Protein AF-A0A3D5DBA4-F1 (afdb_monomer_lite)

pLDDT: mean 93.18, std 9.98, range [37.47, 98.81]

Sequence (165 aa):
GLPTDRDQQCTVDQYGNDILQLCQDDEIDAVLLFPNCPVCHQSVSLVARYLEANGFPTVISGCAKDIVEYCGVPRFVFNDFPLGNSAGKPFEPKSQMQVIELCLELLVSAQTGGTTLNNPERWAKSDDWKADFCSLKGLDSVECVRLKLEFELQQKLGYAKKGKD

Structure (mmCIF, N/CA/C/O backbone):
data_AF-A0A3D5DBA4-F1
#
_entry.id   AF-A0A3D5DBA4-F1
#
loop_
_atom_site.group_PDB
_atom_site.id
_atom_site.type_symbol
_atom_site.label_atom_id
_atom_site.label_alt_id
_atom_site.label_comp_id
_atom_site.label_asym_id
_atom_site.label_entity_id
_atom_site.label_seq_id
_atom_site.pdbx_PDB_ins_code
_atom_site.Cartn_x
_atom_site.Cartn_y
_atom_site.Cartn_z
_atom_site.occupancy
_atom_site.B_iso_or_equiv
_atom_site.auth_seq_id
_atom_site.auth_comp_id
_atom_site.auth_asym_id
_atom_site.auth_atom_id
_atom_site.pdbx_PDB_model_num
ATOM 1 N N . GLY A 1 1 ? 4.501 10.606 6.834 1.00 73.81 1 GLY A N 1
ATOM 2 C CA . GLY A 1 1 ? 4.514 9.307 6.130 1.00 73.81 1 GLY A CA 1
ATOM 3 C C . GLY A 1 1 ? 5.253 8.303 6.985 1.00 73.81 1 GLY A C 1
ATOM 4 O O . GLY A 1 1 ? 6.210 8.704 7.632 1.00 73.81 1 GLY A O 1
ATOM 5 N N . LEU A 1 2 ? 4.804 7.048 7.023 1.00 87.56 2 LEU A N 1
ATOM 6 C CA . LEU A 1 2 ? 5.397 6.002 7.862 1.00 87.56 2 LEU A CA 1
ATOM 7 C C . LEU A 1 2 ? 6.870 5.747 7.477 1.00 87.56 2 LEU A C 1
ATOM 9 O O . LEU A 1 2 ? 7.132 5.450 6.304 1.00 87.56 2 LEU A O 1
ATOM 13 N N . PRO A 1 3 ? 7.830 5.833 8.418 1.00 87.81 3 PRO A N 1
ATOM 14 C CA . PRO A 1 3 ? 9.202 5.427 8.152 1.00 87.81 3 PRO A CA 1
ATOM 15 C C . PRO A 1 3 ? 9.277 3.964 7.710 1.00 87.81 3 PRO A C 1
ATOM 17 O O . PRO A 1 3 ? 8.614 3.084 8.252 1.00 87.81 3 PRO A O 1
ATOM 20 N N . THR A 1 4 ? 10.096 3.693 6.694 1.00 82.94 4 THR A N 1
ATOM 21 C CA . THR A 1 4 ? 10.389 2.316 6.288 1.00 82.94 4 THR A CA 1
ATOM 22 C C . THR A 1 4 ? 11.467 1.759 7.205 1.00 82.94 4 THR A C 1
ATOM 24 O O . THR A 1 4 ? 12.653 2.010 6.982 1.00 82.94 4 THR A O 1
ATOM 27 N N . ASP A 1 5 ? 11.045 1.013 8.219 1.00 82.75 5 ASP A N 1
ATOM 28 C CA . ASP A 1 5 ? 11.921 0.423 9.228 1.00 82.75 5 ASP A CA 1
ATOM 29 C C . ASP A 1 5 ? 11.826 -1.111 9.216 1.00 82.75 5 ASP A C 1
ATOM 31 O O . ASP A 1 5 ? 10.784 -1.690 8.902 1.00 82.75 5 ASP A O 1
ATOM 35 N N . ARG A 1 6 ? 12.951 -1.770 9.504 1.00 89.81 6 ARG A N 1
ATOM 36 C CA . ARG A 1 6 ? 13.040 -3.226 9.677 1.00 89.81 6 ARG A CA 1
ATOM 37 C C . ARG A 1 6 ? 12.757 -3.644 11.118 1.00 89.81 6 ARG A C 1
ATOM 39 O O . ARG A 1 6 ? 12.511 -4.825 11.350 1.00 89.81 6 ARG A O 1
ATOM 46 N N . ASP A 1 7 ? 12.808 -2.710 12.062 1.00 94.94 7 ASP A N 1
ATOM 47 C CA . ASP A 1 7 ? 12.395 -2.947 13.435 1.00 94.94 7 ASP A CA 1
ATOM 48 C C . ASP A 1 7 ? 10.861 -2.948 13.522 1.00 94.94 7 ASP A C 1
ATOM 50 O O . ASP A 1 7 ? 10.192 -1.909 13.493 1.00 94.94 7 ASP A O 1
ATOM 54 N N . GLN A 1 8 ? 10.296 -4.154 13.590 1.00 95.50 8 GLN A N 1
ATOM 55 C CA . GLN A 1 8 ? 8.853 -4.360 13.690 1.00 95.50 8 GLN A CA 1
ATOM 56 C C . GLN A 1 8 ? 8.288 -3.815 15.002 1.00 95.50 8 GLN A C 1
ATOM 58 O O . GLN A 1 8 ? 7.160 -3.327 15.009 1.00 95.50 8 GLN A O 1
ATOM 63 N N . GLN A 1 9 ? 9.060 -3.887 16.091 1.00 96.31 9 GLN A N 1
ATOM 64 C CA . GLN A 1 9 ? 8.614 -3.403 17.388 1.00 96.31 9 GLN A CA 1
ATOM 65 C C . GLN A 1 9 ? 8.546 -1.878 17.376 1.00 96.31 9 GLN A C 1
ATOM 67 O O . GLN A 1 9 ? 7.493 -1.327 17.671 1.00 96.31 9 GLN A O 1
ATOM 72 N N . CYS A 1 10 ? 9.607 -1.203 16.925 1.00 96.44 10 CYS A N 1
ATOM 73 C CA . CYS A 1 10 ? 9.598 0.249 16.712 1.00 96.44 10 CYS A CA 1
ATOM 74 C C . CYS A 1 10 ? 8.438 0.681 15.796 1.00 96.44 10 CYS A C 1
ATOM 76 O O . CYS A 1 10 ? 7.715 1.634 16.088 1.00 96.44 10 CYS A O 1
ATOM 78 N N . THR A 1 11 ? 8.200 -0.073 14.715 1.00 96.62 11 THR A N 1
ATOM 79 C CA . THR A 1 11 ? 7.111 0.213 13.771 1.00 96.62 11 THR A CA 1
ATOM 80 C C . THR A 1 11 ? 5.737 0.236 14.439 1.00 96.62 11 THR A C 1
ATOM 82 O O . THR A 1 11 ? 4.919 1.092 14.110 1.00 96.62 11 THR A O 1
ATOM 85 N N . VAL A 1 12 ? 5.472 -0.688 15.361 1.00 95.94 12 VAL A N 1
ATOM 86 C CA . VAL A 1 12 ? 4.187 -0.765 16.067 1.00 95.94 12 VAL A CA 1
ATOM 87 C C . VAL A 1 12 ? 4.156 0.207 17.245 1.00 95.94 12 VAL A C 1
ATOM 89 O O . VAL A 1 12 ? 3.270 1.055 17.315 1.00 95.94 12 VAL A O 1
ATOM 92 N N . ASP A 1 13 ? 5.142 0.115 18.135 1.00 96.38 13 ASP A N 1
ATOM 93 C CA . ASP A 1 13 ? 5.144 0.786 19.4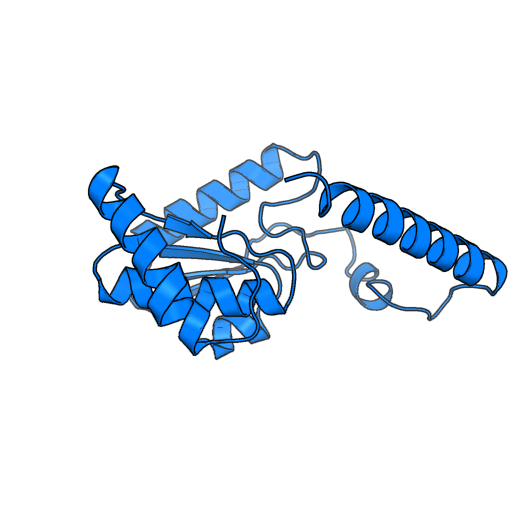36 1.00 96.38 13 ASP A CA 1
ATOM 94 C C . ASP A 1 13 ? 5.398 2.292 19.320 1.00 96.38 13 ASP A C 1
ATOM 96 O O . ASP A 1 13 ? 4.896 3.060 20.136 1.00 96.38 13 ASP A O 1
ATOM 100 N N . GLN A 1 14 ? 6.167 2.732 18.323 1.00 95.94 14 GLN A N 1
ATOM 101 C CA . GLN A 1 14 ? 6.434 4.150 18.101 1.00 95.94 14 GLN A CA 1
ATOM 102 C C . GLN A 1 14 ? 5.585 4.677 16.949 1.00 95.94 14 GLN A C 1
ATOM 104 O O . GLN A 1 14 ? 4.665 5.460 17.167 1.00 95.94 14 GLN A O 1
ATOM 109 N N . TYR A 1 15 ? 5.832 4.211 15.723 1.00 96.00 15 TYR A N 1
ATOM 110 C CA . TYR A 1 15 ? 5.184 4.815 14.554 1.00 96.00 15 TYR A CA 1
ATOM 111 C C . TYR A 1 15 ? 3.684 4.521 14.479 1.00 96.00 15 TYR A C 1
ATOM 113 O O . TYR A 1 15 ? 2.918 5.369 14.024 1.00 96.00 15 TYR A O 1
ATOM 121 N N . GLY A 1 16 ? 3.249 3.343 14.933 1.00 96.56 16 GLY A N 1
ATOM 122 C CA . GLY A 1 16 ? 1.831 3.018 15.060 1.00 96.56 16 GLY A CA 1
ATOM 123 C C . GLY A 1 16 ? 1.116 3.952 16.035 1.00 96.56 16 GLY A C 1
ATOM 124 O O . GLY A 1 16 ? 0.042 4.451 15.706 1.00 96.56 16 GLY A O 1
ATOM 125 N N . ASN A 1 17 ? 1.730 4.242 17.187 1.00 97.12 17 ASN A N 1
ATOM 126 C CA . ASN A 1 17 ? 1.210 5.195 18.172 1.00 97.12 17 ASN A CA 1
ATOM 127 C C . ASN A 1 17 ? 1.178 6.632 17.650 1.00 97.12 17 ASN A C 1
ATOM 129 O O . ASN A 1 17 ? 0.159 7.302 17.797 1.00 97.12 17 ASN A O 1
ATOM 133 N N . ASP A 1 18 ? 2.246 7.080 16.989 1.00 96.75 18 ASP A N 1
ATOM 134 C CA . ASP A 1 18 ? 2.302 8.421 16.402 1.00 96.75 18 ASP A CA 1
ATOM 135 C C . ASP A 1 18 ? 1.174 8.619 15.373 1.00 96.75 18 ASP A C 1
ATOM 137 O O . ASP A 1 18 ? 0.493 9.643 15.370 1.00 96.75 18 ASP A O 1
ATOM 141 N N . ILE A 1 19 ? 0.935 7.622 14.512 1.00 96.62 19 ILE A N 1
ATOM 142 C CA . ILE A 1 19 ? -0.137 7.679 13.507 1.00 96.62 19 ILE A CA 1
ATOM 143 C C . ILE A 1 19 ? -1.516 7.577 14.161 1.00 96.62 19 ILE A C 1
ATOM 145 O O . ILE A 1 19 ? -2.427 8.283 13.740 1.00 96.62 19 ILE A O 1
ATOM 149 N N . LEU A 1 20 ? -1.678 6.740 15.188 1.00 97.31 20 LEU A N 1
ATOM 150 C CA . LEU A 1 20 ? -2.933 6.638 15.931 1.00 97.31 20 LEU A CA 1
ATOM 151 C C . LEU A 1 20 ? -3.321 7.985 16.553 1.00 97.31 20 LEU A C 1
ATOM 153 O O . LEU A 1 20 ? -4.473 8.393 16.426 1.00 97.31 20 LEU A O 1
ATOM 157 N N . GLN A 1 21 ? -2.363 8.680 17.172 1.00 97.12 21 GLN A N 1
ATOM 158 C CA . GLN A 1 21 ? -2.596 10.000 17.754 1.00 97.12 21 GLN A CA 1
ATOM 159 C C . GLN A 1 21 ? -3.028 11.007 16.683 1.00 97.12 21 GLN A C 1
ATOM 161 O O . GLN A 1 21 ? -4.022 11.698 16.870 1.00 97.12 21 GLN A O 1
ATOM 166 N N . LEU A 1 22 ? -2.355 11.027 15.526 1.00 96.00 22 LEU A N 1
ATOM 167 C CA . LEU A 1 22 ? -2.757 11.878 14.398 1.00 96.00 22 LEU A CA 1
ATOM 168 C C . LEU A 1 22 ? -4.183 11.570 13.927 1.00 96.00 22 LEU A C 1
ATOM 170 O O . LEU A 1 22 ? -4.961 12.484 13.681 1.00 96.00 22 LEU A O 1
ATOM 174 N N . CYS A 1 23 ? -4.544 10.289 13.820 1.00 96.69 23 CYS A N 1
ATOM 175 C CA . CYS A 1 23 ? -5.893 9.898 13.423 1.00 96.69 23 CYS A CA 1
ATOM 176 C C . CYS A 1 23 ? -6.961 10.358 14.426 1.00 96.69 23 CYS A C 1
ATOM 178 O O . CYS A 1 23 ? -8.059 10.718 14.011 1.00 96.69 23 CYS A O 1
ATOM 180 N N . GLN A 1 24 ? -6.648 10.348 15.723 1.00 96.50 24 GLN A N 1
ATOM 181 C CA . GLN A 1 24 ? -7.548 10.822 16.775 1.00 96.50 24 GLN A CA 1
ATOM 182 C C . GLN A 1 24 ? -7.678 12.346 16.778 1.00 96.50 24 GLN A C 1
ATOM 184 O O . GLN A 1 24 ? -8.792 12.854 16.874 1.00 96.50 24 GLN A O 1
ATOM 189 N N . ASP A 1 25 ? -6.558 13.057 16.656 1.00 97.50 25 ASP A N 1
ATOM 190 C CA . ASP A 1 25 ? -6.515 14.520 16.705 1.00 97.50 25 ASP A CA 1
ATOM 191 C C . ASP A 1 25 ? -7.223 15.158 15.499 1.00 97.50 25 ASP A C 1
ATOM 193 O O . ASP A 1 25 ? -7.899 16.175 15.652 1.00 97.50 25 ASP A O 1
ATOM 197 N N . ASP A 1 26 ? -7.107 14.536 14.321 1.00 96.62 26 ASP A N 1
ATOM 198 C CA . ASP A 1 26 ? -7.688 15.026 13.065 1.00 96.62 26 ASP A CA 1
ATOM 199 C C . ASP A 1 26 ? -9.073 14.417 12.751 1.00 96.62 26 ASP A C 1
ATOM 201 O O . ASP A 1 26 ? -9.594 14.623 11.654 1.00 96.62 26 ASP A O 1
ATOM 205 N N . GLU A 1 27 ? -9.669 13.662 13.684 1.00 95.00 27 GLU A N 1
ATOM 206 C CA . GLU A 1 27 ? -10.980 13.004 13.526 1.00 95.00 27 GLU A CA 1
ATOM 207 C C . GLU A 1 27 ? -11.083 12.155 12.235 1.00 95.00 27 GLU A C 1
ATOM 209 O O . GLU A 1 27 ? -12.065 12.203 11.496 1.00 95.00 27 GLU A O 1
ATOM 214 N N . ILE A 1 28 ? -10.042 11.370 11.938 1.00 96.88 28 ILE A N 1
ATOM 215 C CA . ILE A 1 28 ? -9.951 10.573 10.706 1.00 96.88 28 ILE A CA 1
ATOM 216 C C . ILE A 1 28 ? -10.920 9.383 10.731 1.00 96.88 28 ILE A C 1
ATOM 218 O O . ILE A 1 28 ? -10.828 8.515 11.595 1.00 96.88 28 ILE A O 1
ATOM 222 N N . ASP A 1 29 ? -11.774 9.262 9.711 1.00 96.50 29 ASP A N 1
ATOM 223 C CA . ASP A 1 29 ? -12.728 8.147 9.599 1.00 96.50 29 ASP A CA 1
ATOM 224 C C . ASP A 1 29 ? -12.095 6.822 9.140 1.00 96.50 29 ASP A C 1
ATOM 226 O O . ASP A 1 29 ? -12.567 5.741 9.492 1.00 96.50 29 ASP A O 1
ATOM 230 N N . ALA A 1 30 ? -11.063 6.884 8.291 1.00 97.06 30 ALA A N 1
ATOM 231 C CA . ALA A 1 30 ? -10.413 5.714 7.699 1.00 97.06 30 ALA A CA 1
ATOM 232 C C . ALA A 1 30 ? -9.015 6.038 7.154 1.00 97.06 30 ALA A C 1
ATOM 234 O O . ALA A 1 30 ? -8.730 7.172 6.769 1.00 97.06 30 ALA A O 1
ATOM 235 N N . VAL A 1 31 ? -8.155 5.019 7.045 1.00 97.94 31 VAL A N 1
ATOM 236 C CA . VAL A 1 31 ? -6.770 5.176 6.568 1.00 97.94 31 VAL A CA 1
ATOM 237 C C . VAL A 1 31 ? -6.497 4.310 5.337 1.00 97.94 31 VAL A C 1
ATOM 239 O O . VAL A 1 31 ? -6.637 3.086 5.367 1.00 97.94 31 VAL A O 1
ATOM 242 N N . LEU A 1 32 ? -6.041 4.945 4.255 1.00 98.25 32 LEU A N 1
ATOM 243 C CA . LEU A 1 32 ? -5.554 4.271 3.049 1.00 98.25 32 LEU A CA 1
ATOM 244 C C . LEU A 1 32 ? -4.020 4.261 3.021 1.00 98.25 32 LEU A C 1
ATOM 246 O O . LEU A 1 32 ? -3.379 5.294 3.220 1.00 98.25 32 LEU A O 1
ATOM 250 N N . LEU A 1 33 ? -3.422 3.099 2.761 1.00 98.12 33 LEU A N 1
ATOM 251 C CA . LEU A 1 33 ? -1.976 2.876 2.854 1.00 98.12 33 LEU A CA 1
ATOM 252 C C . LEU A 1 33 ? -1.399 2.408 1.509 1.00 98.12 33 LEU A C 1
ATOM 254 O O . LEU A 1 33 ? -1.839 1.399 0.962 1.00 98.12 33 LEU A O 1
ATOM 258 N N . PHE A 1 34 ? -0.370 3.108 1.013 1.00 97.69 34 PHE A N 1
ATOM 259 C CA . PHE A 1 34 ? 0.227 2.902 -0.321 1.00 97.69 34 PHE A CA 1
ATOM 260 C C . PHE A 1 34 ? 1.740 2.591 -0.249 1.00 97.69 34 PHE A C 1
ATOM 262 O O . PHE A 1 34 ? 2.578 3.481 -0.434 1.00 97.69 34 PHE A O 1
ATOM 269 N N . PRO A 1 35 ? 2.137 1.350 0.087 1.00 96.75 35 PRO A N 1
ATOM 270 C CA . PRO A 1 35 ? 3.536 0.928 0.144 1.00 96.75 35 PRO A CA 1
ATOM 271 C C . PRO A 1 35 ? 4.170 0.709 -1.242 1.00 96.75 35 PRO A C 1
ATOM 273 O O . PRO A 1 35 ? 3.554 0.174 -2.153 1.00 96.75 35 PRO A O 1
ATOM 276 N N . ASN A 1 36 ? 5.460 1.028 -1.391 1.00 94.06 36 ASN A N 1
ATOM 277 C CA . ASN A 1 36 ? 6.188 0.969 -2.669 1.00 94.06 36 ASN A CA 1
ATOM 278 C C . ASN A 1 36 ? 7.405 0.025 -2.714 1.00 94.06 36 ASN A C 1
ATOM 280 O O . ASN A 1 36 ? 7.869 -0.308 -3.795 1.00 94.06 36 ASN A O 1
ATOM 284 N N . CYS A 1 37 ? 7.938 -0.429 -1.582 1.00 93.00 37 CYS A N 1
ATOM 285 C CA . CYS A 1 37 ? 9.071 -1.357 -1.490 1.00 93.00 37 CYS A CA 1
ATOM 286 C C . CYS A 1 37 ? 8.731 -2.546 -0.570 1.00 93.00 37 CYS A C 1
ATOM 288 O O . CYS A 1 37 ? 7.735 -2.480 0.155 1.00 93.00 37 CYS A O 1
ATOM 290 N N . PRO A 1 38 ? 9.529 -3.630 -0.543 1.00 93.88 38 PRO A N 1
ATOM 291 C CA . PRO A 1 38 ? 9.170 -4.823 0.228 1.00 93.88 38 PRO A CA 1
ATOM 292 C C . PRO A 1 38 ? 9.051 -4.542 1.732 1.00 93.88 38 PRO A C 1
ATOM 294 O O . PRO A 1 38 ? 8.098 -4.965 2.379 1.00 93.88 38 PRO A O 1
ATOM 297 N N . VAL A 1 39 ? 9.988 -3.762 2.283 1.00 95.19 39 VAL A N 1
ATOM 298 C CA . VAL A 1 39 ? 9.999 -3.435 3.716 1.00 95.19 39 VAL A CA 1
ATOM 299 C C . VAL A 1 39 ? 8.810 -2.555 4.077 1.00 95.19 39 VAL A C 1
ATOM 301 O O . VAL A 1 39 ? 8.147 -2.825 5.067 1.00 95.19 39 VAL A O 1
ATOM 304 N N . CYS A 1 40 ? 8.461 -1.558 3.262 1.00 94.75 40 CYS A N 1
ATOM 305 C CA . CYS A 1 40 ? 7.333 -0.707 3.620 1.00 94.75 40 CYS A CA 1
ATOM 306 C C . CYS A 1 40 ? 5.986 -1.428 3.474 1.00 94.75 40 CYS A C 1
ATOM 308 O O . CYS A 1 40 ? 5.076 -1.064 4.201 1.00 94.75 40 CYS A O 1
ATOM 310 N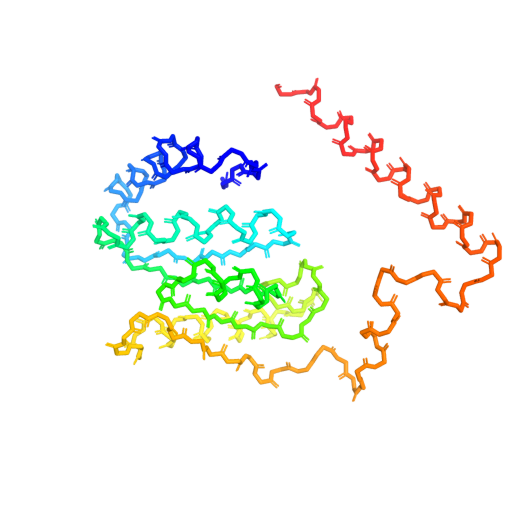 N . HIS A 1 41 ? 5.843 -2.450 2.610 1.00 97.56 41 HIS A N 1
ATOM 311 C CA . HIS A 1 41 ? 4.645 -3.309 2.608 1.00 97.56 41 HIS A CA 1
ATOM 312 C C . HIS A 1 41 ? 4.478 -3.996 3.965 1.00 97.56 41 HIS A C 1
ATOM 314 O O . HIS A 1 41 ? 3.376 -4.021 4.502 1.00 97.56 41 HIS A O 1
ATOM 320 N N . GLN A 1 42 ? 5.573 -4.477 4.558 1.00 97.25 42 GLN A N 1
ATOM 321 C CA . GLN A 1 42 ? 5.561 -5.017 5.916 1.00 97.25 42 GLN A CA 1
ATOM 322 C C . GLN A 1 42 ? 5.228 -3.931 6.945 1.00 97.25 42 GLN A C 1
ATOM 324 O O . GLN A 1 42 ? 4.298 -4.112 7.725 1.00 97.25 42 GLN A O 1
ATOM 329 N N . SER A 1 43 ? 5.931 -2.792 6.926 1.00 97.19 43 SER A N 1
ATOM 330 C CA . SER A 1 43 ? 5.734 -1.733 7.923 1.00 97.19 43 SER A CA 1
ATOM 331 C C . SER A 1 43 ? 4.293 -1.212 7.925 1.00 97.19 43 SER A C 1
ATOM 333 O O . SER A 1 43 ? 3.671 -1.143 8.983 1.00 97.19 43 SER A O 1
ATOM 335 N N . VAL A 1 44 ? 3.713 -0.916 6.751 1.00 97.00 44 VAL A N 1
ATOM 336 C CA . VAL A 1 44 ? 2.309 -0.472 6.680 1.00 97.00 44 VAL A CA 1
ATOM 337 C C . VAL A 1 44 ? 1.337 -1.578 7.072 1.00 97.00 44 VAL A C 1
ATOM 339 O O . VAL A 1 44 ? 0.297 -1.271 7.631 1.00 97.00 44 VAL A O 1
ATOM 342 N N . SER A 1 45 ? 1.661 -2.852 6.821 1.00 97.94 45 SER A N 1
ATOM 343 C CA . SER A 1 45 ? 0.812 -3.976 7.235 1.00 97.94 45 SER A CA 1
ATOM 344 C C . SER A 1 45 ? 0.749 -4.111 8.754 1.00 97.94 45 SER A C 1
ATOM 346 O O . SER A 1 45 ? -0.318 -4.367 9.311 1.00 97.94 45 SER A O 1
ATOM 348 N N . LEU A 1 46 ? 1.876 -3.899 9.437 1.00 97.94 46 LEU A N 1
ATOM 349 C CA . LEU A 1 46 ? 1.930 -3.873 10.899 1.00 97.94 46 LEU A CA 1
ATOM 350 C C . LEU A 1 46 ? 1.115 -2.702 11.460 1.00 97.94 46 LEU A C 1
ATOM 352 O O . LEU A 1 46 ? 0.289 -2.909 12.348 1.00 97.94 46 LEU A O 1
ATOM 356 N N . VAL A 1 47 ? 1.281 -1.504 10.892 1.00 98.00 47 VAL A N 1
ATOM 357 C CA . VAL A 1 47 ? 0.520 -0.313 11.299 1.00 98.00 47 VAL A CA 1
ATOM 358 C C . VAL A 1 47 ? -0.972 -0.459 11.000 1.00 98.00 47 VAL A C 1
ATOM 360 O O . VAL A 1 47 ? -1.784 -0.128 11.852 1.00 98.00 47 VAL A O 1
ATOM 363 N N . ALA A 1 48 ? -1.362 -1.014 9.851 1.00 98.12 48 ALA A N 1
ATOM 364 C CA . ALA A 1 48 ? -2.766 -1.250 9.503 1.00 98.12 48 ALA A CA 1
ATOM 365 C C . ALA A 1 48 ? -3.476 -2.111 10.554 1.00 98.12 48 ALA A C 1
ATOM 367 O O . ALA A 1 48 ? -4.568 -1.786 11.012 1.00 98.12 48 ALA A O 1
ATOM 368 N N . ARG A 1 49 ? -2.819 -3.195 10.984 1.00 98.19 49 ARG A N 1
ATOM 369 C CA . ARG A 1 49 ? -3.331 -4.069 12.047 1.00 98.19 49 ARG A CA 1
ATOM 370 C C . ARG A 1 49 ? -3.401 -3.355 13.390 1.00 98.19 49 ARG A C 1
ATOM 372 O O . ARG A 1 49 ? -4.362 -3.556 14.125 1.00 98.19 49 ARG A O 1
ATOM 379 N N . TYR A 1 50 ? -2.391 -2.546 13.701 1.00 98.19 50 TYR A N 1
ATOM 380 C CA . TYR A 1 50 ? -2.364 -1.754 14.924 1.00 98.19 50 TYR A CA 1
ATOM 381 C C . TYR A 1 50 ? -3.525 -0.752 14.978 1.00 98.19 50 TYR A C 1
ATOM 383 O O . TYR A 1 50 ? -4.246 -0.703 15.970 1.00 98.19 50 TYR A O 1
ATOM 391 N N . LEU A 1 51 ? -3.750 -0.003 13.899 1.00 98.19 51 LEU A N 1
ATOM 392 C CA . LEU A 1 51 ? -4.831 0.977 13.795 1.00 98.19 51 LEU A CA 1
ATOM 393 C C . LEU A 1 51 ? -6.214 0.322 13.889 1.00 98.19 51 LEU A C 1
ATOM 395 O O . LEU A 1 51 ? -7.065 0.799 14.634 1.00 98.19 51 LEU A O 1
ATOM 399 N N . GLU A 1 52 ? -6.415 -0.817 13.227 1.00 97.81 52 GLU A N 1
ATOM 400 C CA . GLU A 1 52 ? -7.684 -1.558 13.289 1.00 97.81 52 GLU A CA 1
ATOM 401 C C . GLU A 1 52 ? -7.981 -2.122 14.673 1.00 97.81 52 GLU A C 1
ATOM 403 O O . GLU A 1 52 ? -9.116 -2.047 15.140 1.00 97.81 52 GLU A O 1
ATOM 408 N N . ALA A 1 53 ? -6.960 -2.614 15.379 1.00 97.62 53 ALA A N 1
ATOM 409 C CA . ALA A 1 53 ? -7.111 -3.020 16.774 1.00 97.62 53 ALA A CA 1
ATOM 410 C C . ALA A 1 53 ? -7.506 -1.847 17.695 1.00 97.62 53 ALA A C 1
ATOM 412 O O . ALA A 1 53 ? -8.066 -2.081 18.764 1.00 97.62 53 ALA A O 1
ATOM 413 N N . ASN A 1 54 ? -7.249 -0.605 17.271 1.00 97.75 54 ASN A N 1
ATOM 414 C CA . ASN A 1 54 ? -7.601 0.630 17.971 1.00 97.75 54 ASN A CA 1
ATOM 415 C C . ASN A 1 54 ? -8.821 1.356 17.364 1.00 97.75 54 ASN A C 1
ATOM 417 O O . ASN A 1 54 ? -9.092 2.499 17.723 1.00 97.75 54 ASN A O 1
ATOM 421 N N . GLY A 1 55 ? -9.578 0.701 16.477 1.00 96.12 55 GLY A N 1
ATOM 422 C CA . GLY A 1 55 ? -10.859 1.209 15.975 1.00 96.12 55 GLY A CA 1
ATOM 423 C C . GLY A 1 55 ? -10.794 2.097 14.731 1.00 96.12 55 GLY A C 1
ATOM 424 O O . GLY A 1 55 ? -11.829 2.628 14.338 1.00 96.12 55 GLY A O 1
ATOM 425 N N . PHE A 1 56 ? -9.632 2.231 14.083 1.00 97.69 56 PHE A N 1
ATOM 426 C CA . PHE A 1 56 ? -9.499 2.965 12.821 1.00 97.69 56 PHE A CA 1
ATOM 427 C C . PHE A 1 56 ? -9.479 1.994 11.640 1.00 97.69 56 PHE A C 1
ATOM 429 O O . PHE A 1 56 ? -8.523 1.225 11.511 1.00 97.69 56 PHE A O 1
ATOM 436 N N . PRO A 1 57 ? -10.494 2.002 10.760 1.00 97.81 57 PRO A N 1
ATOM 437 C CA . PRO A 1 57 ? -10.557 1.063 9.657 1.00 97.81 57 PRO A CA 1
ATOM 438 C C . PRO A 1 57 ? -9.495 1.398 8.605 1.00 97.81 57 PRO A C 1
ATOM 440 O O . PRO A 1 57 ? -9.281 2.560 8.245 1.00 97.81 57 PRO A O 1
ATOM 443 N N . THR A 1 58 ? -8.820 0.369 8.096 1.00 98.62 58 THR A N 1
ATOM 444 C CA . THR A 1 58 ? -7.708 0.542 7.156 1.00 98.62 58 THR A CA 1
ATOM 445 C C . THR A 1 58 ? -7.882 -0.282 5.889 1.00 98.62 58 THR A C 1
ATOM 447 O O . THR A 1 58 ? -8.502 -1.348 5.897 1.00 98.62 58 THR A O 1
ATOM 450 N N . VAL A 1 59 ? -7.307 0.212 4.789 1.00 98.81 59 VAL A N 1
ATOM 451 C CA . VAL A 1 59 ? -7.119 -0.537 3.541 1.00 98.81 59 VAL A CA 1
ATOM 452 C C . VAL A 1 59 ? -5.711 -0.301 3.025 1.00 98.81 59 VAL A C 1
ATOM 454 O O . VAL A 1 59 ? -5.252 0.837 2.916 1.00 98.81 59 VAL A O 1
ATOM 457 N N . ILE A 1 60 ? -5.029 -1.380 2.660 1.00 98.69 60 ILE A N 1
ATOM 458 C CA . ILE A 1 60 ? -3.748 -1.301 1.958 1.00 98.69 60 ILE A CA 1
ATOM 459 C C . ILE A 1 60 ? -4.008 -1.476 0.467 1.00 98.69 60 ILE A C 1
ATOM 461 O O . ILE A 1 60 ? -4.726 -2.389 0.078 1.00 98.69 60 ILE A O 1
ATOM 465 N N . SER A 1 61 ? -3.392 -0.650 -0.369 1.00 98.69 61 SER A N 1
ATOM 466 C CA . SER A 1 61 ? -3.261 -0.900 -1.805 1.00 98.69 61 SER A CA 1
ATOM 467 C C . SER A 1 61 ? -1.801 -1.183 -2.107 1.00 98.69 61 SER A C 1
ATOM 469 O O . SER A 1 61 ? -0.959 -0.365 -1.767 1.00 98.69 61 SER A O 1
ATOM 471 N N . GLY A 1 62 ? -1.454 -2.321 -2.703 1.00 98.25 62 GLY A N 1
ATOM 472 C CA . GLY A 1 62 ? -0.046 -2.722 -2.815 1.00 98.25 62 GLY A CA 1
ATOM 473 C C . GLY A 1 62 ? 0.228 -3.769 -3.885 1.00 98.25 62 GLY A C 1
ATOM 474 O O . GLY A 1 62 ? -0.695 -4.319 -4.479 1.00 98.25 62 GLY A O 1
ATOM 475 N N . CYS A 1 63 ? 1.511 -4.032 -4.133 1.00 98.12 63 CYS A N 1
ATOM 476 C CA . CYS A 1 63 ? 1.976 -4.934 -5.195 1.00 98.12 63 CYS A CA 1
ATOM 477 C C . CYS A 1 63 ? 2.683 -6.191 -4.651 1.00 98.12 63 CYS A C 1
ATOM 479 O O . CYS A 1 63 ? 2.818 -7.175 -5.368 1.00 98.12 63 CYS A O 1
ATOM 481 N N . ALA A 1 64 ? 3.141 -6.196 -3.393 1.00 97.38 64 ALA A N 1
ATOM 482 C CA . ALA A 1 64 ? 3.763 -7.374 -2.774 1.00 97.38 64 ALA A CA 1
ATOM 483 C C . ALA A 1 64 ? 2.712 -8.230 -2.047 1.00 97.38 64 ALA A C 1
ATOM 485 O O . ALA A 1 64 ? 2.565 -8.148 -0.825 1.00 97.38 64 ALA A O 1
ATOM 486 N N . LYS A 1 65 ? 1.934 -9.001 -2.821 1.00 97.62 65 LYS A N 1
ATOM 487 C CA . LYS A 1 65 ? 0.801 -9.796 -2.314 1.00 97.62 65 LYS A CA 1
ATOM 488 C C . LYS A 1 65 ? 1.204 -10.763 -1.209 1.00 97.62 65 LYS A C 1
ATOM 490 O O . LYS A 1 65 ? 0.551 -10.816 -0.176 1.00 97.62 65 LYS A O 1
ATOM 495 N N . ASP A 1 66 ? 2.296 -11.478 -1.426 1.00 97.75 66 ASP A N 1
ATOM 496 C CA . ASP A 1 66 ? 2.863 -12.441 -0.488 1.00 97.75 66 ASP A CA 1
ATOM 497 C C . ASP A 1 66 ? 3.189 -11.812 0.872 1.00 97.75 66 ASP A C 1
ATOM 499 O O . ASP A 1 66 ? 2.806 -12.359 1.902 1.00 97.75 66 ASP A O 1
ATOM 503 N N . ILE A 1 67 ? 3.829 -10.639 0.889 1.00 97.88 67 ILE A N 1
ATOM 504 C CA . ILE A 1 67 ? 4.172 -9.923 2.125 1.00 97.88 67 ILE A CA 1
ATOM 505 C C . ILE A 1 67 ? 2.906 -9.493 2.869 1.00 97.88 67 ILE A C 1
ATOM 507 O O . ILE A 1 67 ? 2.794 -9.707 4.075 1.00 97.88 67 ILE A O 1
ATOM 511 N N . VAL A 1 68 ? 1.958 -8.879 2.160 1.00 98.31 68 VAL A N 1
ATOM 512 C CA . VAL A 1 68 ? 0.759 -8.295 2.775 1.00 98.31 68 VAL A CA 1
ATOM 513 C C . VAL A 1 68 ? -0.182 -9.380 3.302 1.00 98.31 68 VAL A C 1
ATOM 515 O O . VAL A 1 68 ? -0.666 -9.278 4.431 1.00 98.31 68 VAL A O 1
ATOM 518 N N . GLU A 1 69 ? -0.396 -10.448 2.532 1.00 98.00 69 GLU A N 1
ATOM 519 C CA . GLU A 1 69 ? -1.207 -11.590 2.966 1.00 98.00 69 GLU A CA 1
ATOM 520 C C . GLU A 1 69 ? -0.541 -12.339 4.124 1.00 98.00 69 GLU A C 1
ATOM 522 O O . GLU A 1 69 ? -1.221 -12.689 5.089 1.00 98.00 69 GLU A O 1
ATOM 527 N N . TYR A 1 70 ? 0.787 -12.507 4.099 1.00 98.00 70 TYR A N 1
ATOM 528 C CA . TYR A 1 70 ? 1.527 -13.102 5.216 1.00 98.00 70 TYR A CA 1
ATOM 529 C C . TYR A 1 70 ? 1.390 -12.290 6.509 1.00 98.00 70 TYR A C 1
ATOM 531 O O . TYR A 1 70 ? 1.237 -12.860 7.589 1.00 98.00 70 TYR A O 1
ATOM 539 N N . CYS A 1 71 ? 1.410 -10.957 6.419 1.00 97.19 71 CYS A N 1
ATOM 540 C CA . CYS A 1 71 ? 1.199 -10.093 7.576 1.00 97.19 71 CYS A CA 1
ATOM 541 C C . CYS A 1 71 ? -0.235 -10.151 8.135 1.00 97.19 71 CYS A C 1
ATOM 543 O O . CYS A 1 71 ? -0.437 -9.707 9.265 1.00 97.19 71 CYS A O 1
ATOM 545 N N . GLY A 1 72 ? -1.214 -10.689 7.395 1.00 96.75 72 GLY A N 1
ATOM 546 C CA . GLY A 1 72 ? -2.585 -10.888 7.877 1.00 96.75 72 GLY A CA 1
ATOM 547 C C . GLY A 1 72 ? -3.358 -9.583 8.075 1.00 96.75 72 GLY A C 1
ATOM 548 O O . GLY A 1 72 ? -3.911 -9.338 9.149 1.00 96.75 72 GLY A O 1
ATOM 549 N N . VAL A 1 73 ? -3.343 -8.712 7.066 1.00 98.31 73 VAL A N 1
ATOM 550 C CA . VAL A 1 73 ? -3.982 -7.387 7.125 1.00 98.31 73 VAL A CA 1
ATOM 551 C C . VAL A 1 73 ? -5.513 -7.469 7.020 1.00 98.31 73 VAL A C 1
ATOM 553 O O . VAL A 1 73 ? -6.036 -8.418 6.435 1.00 98.31 73 VAL A O 1
ATOM 556 N N . PRO A 1 74 ? -6.264 -6.486 7.549 1.00 98.06 74 PRO A N 1
ATOM 557 C CA . PRO A 1 74 ? -7.727 -6.534 7.514 1.00 98.06 74 PRO A CA 1
ATOM 558 C C . PRO A 1 74 ? -8.308 -6.439 6.098 1.00 98.06 74 PRO A C 1
ATOM 560 O O . PRO A 1 74 ? -9.181 -7.235 5.750 1.00 98.06 74 PRO A O 1
ATOM 563 N N . ARG A 1 75 ? -7.819 -5.505 5.273 1.00 98.69 75 ARG A N 1
ATOM 564 C CA . ARG A 1 75 ? -8.299 -5.267 3.903 1.00 98.69 75 ARG A CA 1
ATOM 565 C C . ARG A 1 75 ? -7.137 -4.939 2.969 1.00 98.69 75 ARG A C 1
ATOM 567 O O . ARG A 1 75 ? -6.296 -4.097 3.294 1.00 98.69 75 ARG A O 1
ATOM 574 N N . PHE A 1 76 ? -7.110 -5.574 1.800 1.00 98.81 76 PHE A N 1
ATOM 575 C CA . PHE A 1 76 ? -6.040 -5.414 0.821 1.00 98.81 76 PHE A CA 1
ATOM 576 C C . PHE A 1 76 ? -6.565 -5.317 -0.616 1.00 98.81 76 PHE A C 1
ATOM 578 O O . PHE A 1 76 ? -7.253 -6.212 -1.091 1.00 98.81 76 PHE A O 1
ATOM 585 N N . VAL A 1 77 ? -6.194 -4.256 -1.331 1.00 98.81 77 VAL A N 1
ATOM 586 C CA . VAL A 1 77 ? -6.300 -4.151 -2.789 1.00 98.81 77 VAL A CA 1
ATOM 587 C C . VAL A 1 77 ? -4.954 -4.536 -3.399 1.00 98.81 77 VAL A C 1
ATOM 589 O O . VAL A 1 77 ? -3.957 -3.822 -3.270 1.00 98.81 77 VAL A O 1
ATOM 592 N N . PHE A 1 78 ? -4.917 -5.680 -4.072 1.00 98.75 78 PHE A N 1
ATOM 593 C CA . PHE A 1 78 ? -3.738 -6.149 -4.784 1.00 98.75 78 PHE A CA 1
ATOM 594 C C . PHE A 1 78 ? -3.683 -5.571 -6.201 1.00 98.75 78 PHE A C 1
ATOM 596 O O . PHE A 1 78 ? -4.601 -5.772 -6.996 1.00 98.75 78 PHE A O 1
ATOM 603 N N . ASN A 1 79 ? -2.567 -4.923 -6.531 1.00 98.25 79 ASN A N 1
ATOM 604 C CA . ASN A 1 79 ? -2.236 -4.460 -7.873 1.00 98.25 79 ASN A CA 1
ATOM 605 C C . ASN A 1 79 ? -1.128 -5.342 -8.454 1.00 98.25 79 ASN A C 1
ATOM 607 O O . ASN A 1 79 ? 0.012 -5.278 -7.987 1.00 98.25 79 ASN A O 1
ATOM 611 N N . ASP A 1 80 ? -1.440 -6.124 -9.492 1.00 97.25 80 ASP A N 1
ATOM 612 C CA . ASP A 1 80 ? -0.464 -6.944 -10.231 1.00 97.25 80 ASP A CA 1
ATOM 613 C C . ASP A 1 80 ? 0.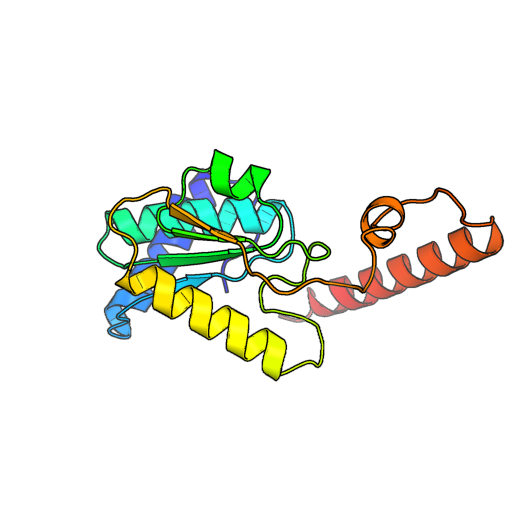374 -6.076 -11.187 1.00 97.25 80 ASP A C 1
ATOM 615 O O . ASP A 1 80 ? 0.345 -6.221 -12.412 1.00 97.25 80 ASP A O 1
ATOM 619 N N . PHE A 1 81 ? 1.064 -5.102 -10.597 1.00 97.25 81 PHE A N 1
ATOM 620 C CA . PHE A 1 81 ? 1.920 -4.109 -11.236 1.00 97.25 81 PHE A CA 1
ATOM 621 C C . PHE A 1 81 ? 3.361 -4.261 -10.726 1.00 97.25 81 PHE A C 1
ATOM 623 O O . PHE A 1 81 ? 3.581 -4.841 -9.657 1.00 97.25 81 PHE A O 1
ATOM 630 N N . PRO A 1 82 ? 4.364 -3.712 -11.437 1.00 95.94 82 PRO A N 1
ATOM 631 C CA . PRO A 1 82 ? 5.723 -3.630 -10.928 1.00 95.94 82 PRO A CA 1
ATOM 632 C C . PRO A 1 82 ? 5.760 -2.957 -9.559 1.00 95.94 82 PRO A C 1
ATOM 634 O O . PRO A 1 82 ? 5.081 -1.948 -9.329 1.00 95.94 82 PRO A O 1
ATOM 637 N N . LEU A 1 83 ? 6.585 -3.497 -8.664 1.00 95.12 83 LEU A N 1
ATOM 638 C CA . LEU A 1 83 ? 6.726 -2.984 -7.308 1.00 95.12 83 LEU A CA 1
ATOM 639 C C . LEU A 1 83 ? 7.056 -1.482 -7.334 1.00 95.12 83 LEU A C 1
ATOM 641 O O . LEU A 1 83 ? 7.951 -1.050 -8.058 1.00 95.12 83 LEU A O 1
ATOM 645 N N . GLY A 1 84 ? 6.312 -0.698 -6.550 1.00 93.69 84 GLY A N 1
ATOM 646 C CA . GLY A 1 84 ? 6.406 0.766 -6.528 1.00 93.69 84 GLY A CA 1
ATOM 647 C C . GLY A 1 84 ? 5.212 1.497 -7.142 1.00 93.69 84 GLY A C 1
ATOM 648 O O . GLY A 1 84 ? 5.150 2.717 -7.046 1.00 93.69 84 GLY A O 1
ATOM 649 N N . ASN A 1 85 ? 4.254 0.770 -7.726 1.00 96.69 85 ASN A N 1
ATOM 650 C CA . ASN A 1 85 ? 3.062 1.334 -8.371 1.00 96.69 85 ASN A CA 1
ATOM 651 C C . ASN A 1 85 ? 1.778 0.975 -7.604 1.00 96.69 85 ASN A C 1
ATOM 653 O O . ASN A 1 85 ? 0.792 0.514 -8.175 1.00 96.69 85 ASN A O 1
ATOM 657 N N . SER A 1 86 ? 1.796 1.153 -6.282 1.00 97.19 86 SER A N 1
ATOM 658 C CA . SER A 1 86 ? 0.681 0.786 -5.395 1.00 97.19 86 SER A CA 1
ATOM 659 C C . SER A 1 86 ? -0.554 1.676 -5.526 1.00 97.19 86 SER A C 1
ATOM 661 O O . SER A 1 86 ? -1.654 1.260 -5.177 1.00 97.19 86 SER A O 1
ATOM 663 N N . ALA A 1 87 ? -0.383 2.896 -6.030 1.00 97.31 87 ALA A N 1
ATOM 664 C CA . ALA A 1 87 ? -1.448 3.880 -6.196 1.00 97.31 87 ALA A CA 1
ATOM 665 C C . ALA A 1 87 ? -2.009 3.928 -7.630 1.00 97.31 87 ALA A C 1
ATOM 667 O O . ALA A 1 87 ? -2.662 4.900 -7.985 1.00 97.31 87 ALA A O 1
ATOM 668 N N . GLY A 1 88 ? -1.728 2.924 -8.467 1.00 97.56 88 GLY A N 1
ATOM 669 C CA . GLY A 1 88 ? -2.084 2.916 -9.889 1.00 97.56 88 GLY A CA 1
ATOM 670 C C . GLY A 1 88 ? -0.885 3.165 -10.806 1.00 97.56 88 GLY A C 1
ATOM 671 O O . GLY A 1 88 ? 0.254 3.315 -10.357 1.00 97.56 88 GLY A O 1
ATOM 672 N N . LYS A 1 89 ? -1.135 3.203 -12.116 1.00 97.31 89 LYS A N 1
ATOM 673 C CA . LYS A 1 89 ? -0.104 3.440 -13.132 1.00 97.31 89 LYS A CA 1
ATOM 674 C C . LYS A 1 89 ? 0.460 4.866 -13.063 1.00 97.31 89 LYS A C 1
ATOM 676 O O . LYS A 1 89 ? -0.274 5.831 -12.805 1.00 97.31 89 LYS A O 1
ATOM 681 N N . PRO A 1 90 ? 1.766 5.036 -13.327 1.00 95.62 90 PRO A N 1
ATOM 682 C CA . PRO A 1 90 ? 2.397 6.347 -13.315 1.00 95.62 90 PRO A CA 1
ATOM 683 C C . PRO A 1 90 ? 1.834 7.221 -14.440 1.00 95.62 90 PRO A C 1
ATOM 685 O O . PRO A 1 90 ? 1.672 6.769 -15.568 1.00 95.62 90 PRO A O 1
ATOM 688 N N . PHE A 1 91 ? 1.560 8.490 -14.126 1.00 96.19 91 PHE A N 1
ATOM 689 C CA . PHE A 1 91 ? 1.024 9.487 -15.067 1.00 96.19 91 PHE A CA 1
ATOM 690 C C . PHE A 1 91 ? -0.336 9.140 -15.697 1.00 96.19 91 PHE A C 1
ATOM 692 O O . PHE A 1 91 ? -0.739 9.772 -16.673 1.00 96.19 91 PHE A O 1
ATOM 699 N N . GLU A 1 92 ? -1.079 8.198 -15.111 1.00 97.75 92 GLU A N 1
ATOM 700 C CA . GLU A 1 92 ? -2.419 7.820 -15.557 1.00 97.75 92 GLU A CA 1
ATOM 701 C C . GLU A 1 92 ? -3.464 8.082 -14.456 1.00 97.75 92 GLU A C 1
ATOM 703 O O . GLU A 1 92 ? -3.787 7.188 -13.672 1.00 97.75 92 GLU A O 1
ATOM 708 N N . PRO A 1 93 ? -4.060 9.291 -14.402 1.00 98.06 93 PRO A N 1
ATOM 709 C CA . PRO A 1 93 ? -5.022 9.652 -13.356 1.00 98.06 93 PRO A CA 1
ATOM 710 C C . PRO A 1 93 ? -6.250 8.739 -13.277 1.00 98.06 93 PRO A C 1
ATOM 712 O O . PRO A 1 93 ? -6.815 8.565 -12.205 1.00 98.06 93 PRO A O 1
ATOM 715 N N . LYS A 1 94 ? -6.669 8.136 -14.399 1.00 98.25 94 LYS A N 1
ATOM 716 C CA . LYS A 1 94 ? -7.800 7.194 -14.421 1.00 98.25 94 LYS A CA 1
ATOM 717 C C . LYS A 1 94 ? -7.484 5.899 -13.673 1.00 98.25 94 LYS A C 1
ATOM 719 O O . LYS A 1 94 ? -8.311 5.450 -12.892 1.00 98.25 94 LYS A O 1
ATOM 724 N N . SER A 1 95 ? -6.288 5.348 -13.883 1.00 98.19 95 SER A N 1
ATOM 725 C CA . SER A 1 95 ? -5.798 4.177 -13.147 1.00 98.19 95 SER A CA 1
ATOM 726 C C . SER A 1 95 ? -5.697 4.486 -11.651 1.00 98.19 95 SER A C 1
ATOM 728 O O . SER A 1 95 ? -6.171 3.723 -10.814 1.00 98.19 95 SER A O 1
ATOM 730 N N . GLN A 1 96 ? -5.159 5.659 -11.310 1.00 98.25 96 GLN A N 1
ATOM 731 C CA . GLN A 1 96 ? -5.018 6.094 -9.919 1.00 98.25 96 GLN A CA 1
ATOM 732 C C . GLN A 1 96 ? -6.376 6.262 -9.230 1.00 98.25 96 GLN A C 1
ATOM 734 O O . GLN A 1 96 ? -6.564 5.779 -8.118 1.00 98.25 96 GLN A O 1
ATOM 739 N N . MET A 1 97 ? -7.347 6.880 -9.911 1.00 98.44 97 MET A N 1
ATOM 740 C CA . MET A 1 97 ? -8.714 7.010 -9.402 1.00 98.44 97 MET A CA 1
ATOM 741 C C . MET A 1 97 ? -9.369 5.644 -9.185 1.00 98.44 97 MET A C 1
ATOM 743 O O . MET A 1 97 ? -9.933 5.408 -8.123 1.00 98.44 97 MET A O 1
ATOM 747 N N . GLN A 1 98 ? -9.227 4.725 -10.144 1.00 98.38 98 GLN A N 1
ATOM 748 C CA . GLN A 1 98 ? -9.768 3.372 -10.032 1.00 98.38 98 GLN A CA 1
ATOM 749 C C . GLN A 1 98 ? -9.218 2.636 -8.800 1.00 98.38 98 GLN A C 1
ATOM 751 O O . GLN A 1 98 ? -9.965 1.943 -8.115 1.00 98.38 98 GLN A O 1
ATOM 756 N N . VAL A 1 99 ? -7.930 2.795 -8.476 1.00 98.56 99 VAL A N 1
ATOM 757 C CA . VAL A 1 99 ? -7.351 2.208 -7.256 1.00 98.56 99 VAL A CA 1
ATOM 758 C C . VAL A 1 99 ? -8.001 2.782 -5.995 1.00 98.56 99 VAL A C 1
ATOM 760 O O . VAL A 1 99 ? -8.342 2.021 -5.091 1.00 98.56 99 VAL A O 1
ATOM 763 N N . ILE A 1 100 ? -8.219 4.099 -5.935 1.00 98.44 100 ILE A N 1
ATOM 764 C CA . ILE A 1 100 ? -8.908 4.731 -4.800 1.00 98.44 100 ILE A CA 1
ATOM 765 C C . ILE A 1 100 ? -10.352 4.234 -4.682 1.00 98.44 100 ILE A C 1
ATOM 767 O O . ILE A 1 100 ? -10.784 3.895 -3.581 1.00 98.44 100 ILE A O 1
ATOM 771 N N . GLU A 1 101 ? -11.081 4.136 -5.795 1.00 98.56 101 GLU A N 1
ATOM 772 C CA . GLU A 1 101 ? -12.447 3.602 -5.829 1.00 98.56 101 GLU A CA 1
ATOM 773 C C . GLU A 1 101 ? -12.502 2.171 -5.279 1.00 98.56 101 GLU A C 1
ATOM 775 O O . GLU A 1 101 ? -13.306 1.895 -4.392 1.00 98.56 101 GLU A O 1
ATOM 780 N N . LEU A 1 102 ? -11.589 1.293 -5.711 1.00 98.75 102 LEU A N 1
ATOM 781 C CA . LEU A 1 102 ? -11.487 -0.080 -5.203 1.00 98.75 102 LEU A CA 1
ATOM 782 C C . LEU A 1 102 ? -11.177 -0.123 -3.703 1.00 98.75 102 LEU A C 1
ATOM 784 O O . LEU A 1 102 ? -11.723 -0.958 -2.983 1.00 98.75 102 LEU A O 1
ATOM 788 N N . CYS A 1 103 ? -10.307 0.764 -3.211 1.00 98.81 103 CYS A N 1
ATOM 789 C CA . CYS A 1 103 ? -10.013 0.852 -1.784 1.00 98.81 103 CYS A CA 1
ATOM 790 C C . CYS A 1 103 ? -11.246 1.252 -0.970 1.00 98.81 103 CYS A C 1
ATOM 792 O O . CYS A 1 103 ? -11.526 0.629 0.052 1.00 98.81 103 CYS A O 1
ATOM 794 N N . LEU A 1 104 ? -11.984 2.270 -1.417 1.00 98.56 104 LEU A N 1
ATOM 795 C CA . LEU A 1 104 ? -13.189 2.747 -0.738 1.00 98.56 104 LEU A CA 1
ATOM 796 C C . LEU A 1 104 ? -14.331 1.726 -0.820 1.00 98.56 104 LEU A C 1
ATOM 798 O O . LEU A 1 104 ? -15.031 1.503 0.166 1.00 98.56 104 LEU A O 1
ATOM 802 N N . GLU A 1 105 ? -14.491 1.052 -1.958 1.00 98.44 105 GLU A N 1
ATOM 803 C CA . GLU A 1 105 ? -15.453 -0.038 -2.106 1.00 98.44 105 GLU A CA 1
ATOM 804 C C . GLU A 1 105 ? -15.123 -1.191 -1.151 1.00 98.44 105 GLU A C 1
ATOM 806 O O . GLU A 1 105 ? -16.003 -1.675 -0.435 1.00 98.44 105 GLU A O 1
ATOM 811 N N . LEU A 1 106 ? -13.854 -1.606 -1.080 1.00 98.62 106 LEU A N 1
ATOM 812 C CA . LEU A 1 106 ? -13.415 -2.668 -0.174 1.00 98.62 106 LEU A CA 1
ATOM 813 C C . LEU A 1 106 ? -13.577 -2.278 1.301 1.00 98.62 106 LEU A C 1
ATOM 815 O O . LEU A 1 106 ? -13.960 -3.117 2.117 1.00 98.62 106 LEU A O 1
ATOM 819 N N . LEU A 1 107 ? -13.309 -1.015 1.645 1.00 98.31 107 LEU A N 1
ATOM 820 C CA . LEU A 1 107 ? -13.491 -0.482 2.996 1.00 98.31 107 LEU A CA 1
ATOM 821 C C . LEU A 1 107 ? -14.917 -0.737 3.504 1.00 98.31 107 LEU A C 1
ATOM 823 O O . LEU A 1 107 ? -15.081 -1.211 4.629 1.00 98.31 107 LEU A O 1
ATOM 827 N N . VAL A 1 108 ? -15.918 -0.470 2.658 1.00 97.69 108 VAL A N 1
ATOM 828 C CA . VAL 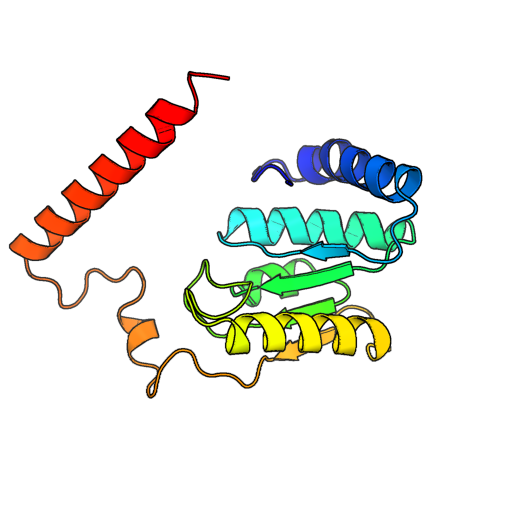A 1 108 ? -17.347 -0.573 2.994 1.00 97.69 108 VAL A CA 1
ATOM 829 C C . VAL A 1 108 ? -17.894 -1.995 2.833 1.00 97.69 108 VAL A C 1
ATOM 831 O O . VAL A 1 108 ? -18.762 -2.409 3.598 1.00 97.69 108 VAL A O 1
ATOM 834 N N . SER A 1 109 ? -17.421 -2.750 1.838 1.00 97.69 109 SER A N 1
ATOM 835 C CA . SER A 1 109 ? -18.000 -4.052 1.473 1.00 97.69 109 SER A CA 1
ATOM 836 C C . SER A 1 109 ? -17.401 -5.255 2.208 1.00 97.69 109 SER A C 1
ATOM 838 O O . SER A 1 109 ? -18.057 -6.298 2.289 1.00 97.69 109 SER A O 1
ATOM 840 N N . ALA A 1 110 ? -16.179 -5.150 2.747 1.00 97.25 110 ALA A N 1
ATOM 841 C CA . ALA A 1 110 ? -15.528 -6.265 3.431 1.00 97.25 110 ALA A CA 1
ATOM 842 C C . ALA A 1 110 ? -16.291 -6.673 4.704 1.00 97.25 110 ALA A C 1
ATOM 844 O O . ALA A 1 110 ? -16.461 -5.882 5.628 1.00 97.25 110 ALA A O 1
ATOM 845 N N . GLN A 1 111 ? -16.705 -7.941 4.772 1.00 93.88 111 GLN A N 1
ATOM 846 C CA . GLN A 1 111 ? -17.434 -8.494 5.923 1.00 93.88 111 GLN A CA 1
ATOM 847 C C . GLN A 1 111 ? -16.508 -9.097 6.986 1.00 93.88 111 GLN A C 1
ATOM 849 O O . GLN A 1 111 ? -16.907 -9.269 8.136 1.00 93.88 111 GLN A O 1
ATOM 854 N N . THR A 1 112 ? -15.277 -9.441 6.605 1.00 93.75 112 THR A N 1
ATOM 855 C CA . THR A 1 112 ? -14.283 -10.076 7.474 1.00 93.75 112 THR A CA 1
ATOM 856 C C . THR A 1 112 ? -12.897 -9.491 7.226 1.00 93.75 112 THR A C 1
ATOM 858 O O . THR A 1 112 ? -12.582 -9.065 6.112 1.00 93.75 112 THR A O 1
ATOM 861 N N . GLY A 1 113 ? -12.040 -9.516 8.249 1.00 94.38 113 GLY A N 1
ATOM 862 C CA . GLY A 1 113 ? -10.611 -9.247 8.072 1.00 94.38 113 GLY A CA 1
ATOM 863 C C . GLY A 1 113 ? -9.941 -10.293 7.167 1.00 94.38 113 GLY A C 1
ATOM 864 O O . GLY A 1 113 ? -10.469 -11.392 6.992 1.00 94.38 113 GLY A O 1
ATOM 865 N N . GLY A 1 114 ? -8.785 -9.957 6.592 1.00 96.81 114 GLY A N 1
ATOM 866 C CA . GLY A 1 114 ? -8.085 -10.811 5.628 1.00 96.81 114 GLY A CA 1
ATOM 867 C C . GLY A 1 114 ? -8.695 -10.797 4.225 1.00 96.81 114 GLY A C 1
ATOM 868 O O . GLY A 1 114 ? -8.447 -11.718 3.450 1.00 96.81 114 GLY A O 1
ATOM 869 N N . THR A 1 115 ? -9.512 -9.793 3.888 1.00 98.12 115 THR A N 1
ATOM 870 C CA . THR A 1 115 ? -10.146 -9.717 2.563 1.00 98.12 115 THR A CA 1
ATOM 871 C C . THR A 1 115 ? -9.187 -9.096 1.543 1.00 98.12 115 THR A C 1
ATOM 873 O O . THR A 1 115 ? -8.812 -7.929 1.678 1.00 98.12 115 THR A O 1
ATOM 876 N N . THR A 1 116 ? -8.843 -9.854 0.494 1.00 98.44 116 THR A N 1
ATOM 877 C CA . THR A 1 116 ? -8.049 -9.377 -0.653 1.00 98.44 116 THR A CA 1
ATOM 878 C C . THR A 1 116 ? -8.938 -9.174 -1.884 1.00 98.44 116 THR A C 1
ATOM 880 O O . THR A 1 116 ? -9.533 -10.126 -2.392 1.00 98.44 116 THR A O 1
ATOM 883 N N . LEU A 1 117 ? -8.971 -7.953 -2.415 1.00 98.38 117 LEU A N 1
ATOM 884 C CA . LEU A 1 117 ? -9.554 -7.603 -3.709 1.00 98.38 117 LEU A CA 1
ATOM 885 C C . LEU A 1 117 ? -8.438 -7.469 -4.750 1.00 98.38 117 LEU A C 1
ATOM 887 O O . LEU A 1 117 ? -7.457 -6.770 -4.521 1.00 98.38 117 LEU A O 1
ATOM 891 N N . ASN A 1 118 ? -8.572 -8.117 -5.907 1.00 98.19 118 ASN A N 1
ATOM 892 C CA . ASN A 1 118 ? -7.610 -7.944 -6.999 1.00 98.19 118 ASN A CA 1
ATOM 893 C C . ASN A 1 118 ? -8.078 -6.794 -7.900 1.00 98.19 118 ASN A C 1
ATOM 895 O O . ASN A 1 118 ? -9.205 -6.831 -8.396 1.00 98.19 118 ASN A O 1
ATOM 899 N N . ASN A 1 119 ? -7.214 -5.808 -8.144 1.00 98.19 119 ASN A N 1
ATOM 900 C CA . ASN A 1 119 ? -7.458 -4.775 -9.146 1.00 98.19 119 ASN A CA 1
ATOM 901 C C . ASN A 1 119 ? -7.547 -5.434 -10.542 1.00 98.19 119 ASN A C 1
ATOM 903 O O . ASN A 1 119 ? -6.611 -6.135 -10.934 1.00 98.19 119 ASN A O 1
ATOM 907 N N . PRO A 1 120 ? -8.645 -5.245 -11.302 1.00 97.44 120 PRO A N 1
ATOM 908 C CA . PRO A 1 120 ? -8.805 -5.858 -12.621 1.00 97.44 120 PRO A CA 1
ATOM 909 C C . PRO A 1 120 ? -7.932 -5.215 -13.709 1.00 97.44 120 PRO A C 1
ATOM 911 O O . PRO A 1 120 ? -7.819 -5.761 -14.810 1.00 97.44 120 PRO A O 1
ATOM 914 N N . GLU A 1 121 ? -7.346 -4.046 -13.449 1.00 97.62 121 GLU A N 1
ATOM 915 C CA . GLU A 1 121 ? -6.469 -3.382 -14.401 1.00 97.62 121 GLU A CA 1
ATOM 916 C C . GLU A 1 121 ? -5.177 -4.185 -14.633 1.00 97.62 121 GLU A C 1
ATOM 918 O O . GLU A 1 121 ? -4.549 -4.691 -13.708 1.00 97.62 121 GLU A O 1
ATOM 923 N N . ARG A 1 122 ? -4.743 -4.271 -15.897 1.00 96.69 122 ARG A N 1
ATOM 924 C CA . ARG A 1 122 ? -3.468 -4.893 -16.284 1.00 96.69 122 ARG A CA 1
ATOM 925 C C . ARG A 1 122 ? -2.378 -3.847 -16.458 1.00 96.69 122 ARG A C 1
ATOM 927 O O . ARG A 1 122 ? -2.627 -2.824 -17.097 1.00 96.69 122 ARG A O 1
ATOM 934 N N . TRP A 1 123 ? -1.162 -4.140 -15.986 1.00 96.31 123 TRP A N 1
ATOM 935 C CA . TRP A 1 123 ? 0.004 -3.267 -16.180 1.00 96.31 123 TRP A CA 1
ATOM 936 C C . TRP A 1 123 ? 0.291 -2.999 -17.662 1.00 96.31 123 TRP A C 1
ATOM 938 O O . TRP A 1 123 ? 0.398 -1.852 -18.090 1.00 96.31 123 TRP A O 1
ATOM 948 N N . ALA A 1 124 ? 0.368 -4.067 -18.453 1.00 95.12 124 ALA A N 1
ATOM 949 C CA . ALA A 1 124 ? 0.675 -4.031 -19.874 1.00 95.12 124 ALA A CA 1
ATOM 950 C C . ALA A 1 124 ? -0.218 -5.016 -20.646 1.00 95.12 124 ALA A C 1
ATOM 952 O O . ALA A 1 124 ? -1.020 -5.750 -20.065 1.00 95.12 124 ALA A O 1
ATOM 953 N N . LYS A 1 125 ? -0.094 -5.023 -21.979 1.00 94.44 125 LYS A N 1
ATOM 954 C CA . LYS A 1 125 ? -0.845 -5.943 -22.854 1.00 94.44 125 LYS A CA 1
ATOM 955 C C . LYS A 1 125 ? -0.486 -7.414 -22.612 1.00 94.44 125 LYS A C 1
ATOM 957 O O . LYS A 1 125 ? -1.344 -8.273 -22.791 1.00 94.44 125 LYS A O 1
ATOM 962 N N . SER A 1 126 ? 0.759 -7.683 -22.230 1.00 95.00 126 SER A N 1
ATOM 963 C CA . SER A 1 126 ? 1.283 -9.004 -21.877 1.00 95.00 126 SER A CA 1
ATOM 964 C C . SER A 1 126 ? 1.993 -8.952 -20.525 1.00 95.00 126 SER A C 1
ATOM 966 O O . SER A 1 126 ? 2.339 -7.876 -20.036 1.00 95.00 126 SER A O 1
ATOM 968 N N . ASP A 1 127 ? 2.229 -10.125 -19.940 1.00 94.31 127 ASP A N 1
ATOM 969 C CA . ASP A 1 127 ? 2.919 -10.296 -18.656 1.00 94.31 127 ASP A CA 1
ATOM 970 C C . ASP A 1 127 ? 4.452 -10.377 -18.804 1.00 94.31 127 ASP A C 1
ATOM 972 O O . ASP A 1 127 ? 5.147 -10.632 -17.824 1.00 94.31 127 ASP A O 1
ATOM 976 N N . ASP A 1 128 ? 4.995 -10.128 -20.003 1.00 92.44 128 ASP A N 1
ATOM 977 C CA . ASP A 1 128 ? 6.437 -10.233 -20.294 1.00 92.44 128 ASP A CA 1
ATOM 978 C C . ASP A 1 128 ? 7.281 -9.347 -19.364 1.00 92.44 128 ASP A C 1
ATOM 980 O O . ASP A 1 128 ? 8.366 -9.735 -18.931 1.00 92.44 128 ASP A O 1
ATOM 984 N N . TRP A 1 129 ? 6.719 -8.209 -18.938 1.00 91.75 129 TRP A N 1
ATOM 985 C CA . TRP A 1 129 ? 7.338 -7.301 -17.973 1.00 91.75 129 TRP A CA 1
ATOM 986 C C . TRP A 1 129 ? 7.739 -7.987 -16.659 1.00 91.75 129 TRP A C 1
ATOM 988 O O . TRP A 1 129 ? 8.678 -7.536 -16.010 1.00 91.75 129 TRP A O 1
ATOM 998 N N . LYS A 1 130 ? 7.057 -9.066 -16.247 1.00 92.25 130 LYS A N 1
ATOM 999 C CA . LYS A 1 130 ? 7.375 -9.799 -15.010 1.00 92.25 130 LYS A CA 1
ATOM 1000 C C . LYS A 1 130 ? 8.729 -10.500 -15.103 1.00 92.25 130 LYS A C 1
ATOM 1002 O O . LYS A 1 130 ? 9.418 -10.615 -14.095 1.00 92.25 130 LYS A O 1
ATOM 1007 N N . ALA A 1 131 ? 9.107 -10.965 -16.296 1.00 88.50 131 ALA A N 1
ATOM 1008 C CA . ALA A 1 131 ? 10.409 -11.585 -16.540 1.00 88.50 131 ALA A CA 1
ATOM 1009 C C . ALA A 1 131 ? 11.538 -10.545 -16.643 1.00 88.50 131 ALA A C 1
ATOM 1011 O O . ALA A 1 131 ? 12.686 -10.859 -16.316 1.00 88.50 131 ALA A O 1
ATOM 1012 N N . ASP A 1 132 ? 11.198 -9.322 -17.056 1.00 86.06 132 ASP A N 1
ATOM 1013 C CA . ASP A 1 132 ? 12.135 -8.206 -17.206 1.00 86.06 132 ASP A CA 1
ATOM 1014 C C . ASP A 1 132 ? 12.344 -7.429 -15.893 1.00 86.06 132 ASP A C 1
ATOM 1016 O O . ASP A 1 132 ? 13.419 -6.875 -15.651 1.00 86.06 132 ASP A O 1
ATOM 1020 N N . PHE A 1 133 ? 11.341 -7.392 -15.010 1.00 86.00 133 PHE A N 1
ATOM 1021 C CA . PHE A 1 133 ? 11.375 -6.602 -13.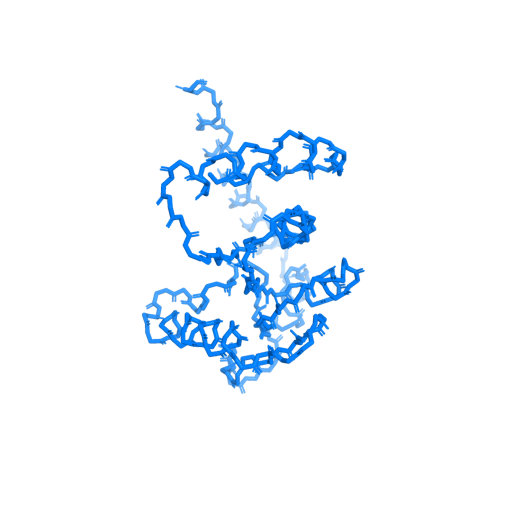780 1.00 86.00 133 PHE A CA 1
ATOM 1022 C C . PHE A 1 133 ? 12.531 -7.013 -12.853 1.00 86.00 133 PHE A C 1
ATOM 1024 O O . PHE A 1 133 ? 12.593 -8.141 -12.366 1.00 86.00 133 PHE A O 1
ATOM 1031 N N . CYS A 1 134 ? 13.454 -6.074 -12.601 1.00 82.62 134 CYS A N 1
ATOM 1032 C CA . CYS A 1 134 ? 14.690 -6.290 -11.833 1.00 82.62 134 CYS A CA 1
ATOM 1033 C C . CYS A 1 134 ? 15.576 -7.442 -12.355 1.00 82.62 134 CYS A C 1
ATOM 1035 O O . CYS A 1 134 ? 16.408 -7.971 -11.614 1.00 82.62 134 CYS A O 1
ATOM 1037 N N . SER A 1 135 ? 15.425 -7.823 -13.625 1.00 87.25 135 SER A N 1
ATOM 1038 C CA . SER A 1 135 ? 16.195 -8.889 -14.255 1.00 87.25 135 SER A CA 1
ATOM 1039 C C . SER A 1 135 ? 17.405 -8.330 -14.997 1.00 87.25 135 SER A C 1
ATOM 1041 O O . SER A 1 135 ? 17.328 -7.310 -15.674 1.00 87.25 135 SER A O 1
ATOM 1043 N N . LEU A 1 136 ? 18.535 -9.032 -14.897 1.00 86.44 136 LEU A N 1
ATOM 1044 C CA . LEU A 1 136 ? 19.701 -8.783 -15.751 1.00 86.44 136 LEU A CA 1
ATOM 1045 C C . LEU A 1 136 ? 19.678 -9.638 -17.026 1.00 86.44 136 LEU A C 1
ATOM 1047 O O . LEU A 1 136 ? 20.522 -9.469 -17.904 1.00 86.44 136 LEU A O 1
ATOM 1051 N N . LYS A 1 137 ? 18.754 -10.603 -17.124 1.00 88.06 137 LYS A N 1
ATOM 1052 C CA . LYS A 1 137 ? 18.677 -11.493 -18.285 1.00 88.06 137 LYS A CA 1
ATOM 1053 C C . LYS A 1 137 ? 18.267 -10.683 -19.513 1.00 88.06 137 LYS A C 1
ATOM 1055 O O . LYS A 1 137 ? 17.321 -9.914 -19.450 1.00 88.06 137 LYS A O 1
ATOM 1060 N N . GLY A 1 138 ? 18.963 -10.894 -20.628 1.00 81.75 138 GLY A N 1
ATOM 1061 C CA . GLY A 1 138 ? 18.676 -10.209 -21.892 1.00 81.75 138 GLY A CA 1
ATOM 1062 C C . GLY A 1 138 ? 19.343 -8.838 -22.049 1.00 81.75 138 GLY A C 1
ATOM 1063 O O . GLY A 1 138 ? 19.279 -8.280 -23.139 1.00 81.75 138 GLY A O 1
ATOM 1064 N N . LEU A 1 139 ? 20.027 -8.327 -21.019 1.00 86.50 139 LEU A N 1
ATOM 1065 C CA . LEU A 1 139 ? 20.816 -7.099 -21.115 1.00 86.50 139 LEU A CA 1
ATOM 1066 C C . LEU A 1 139 ? 22.233 -7.397 -21.617 1.00 86.50 139 LEU A C 1
ATOM 1068 O O . LEU A 1 139 ? 22.874 -8.352 -21.170 1.00 86.50 139 LEU A O 1
ATOM 1072 N N . ASP A 1 140 ? 22.742 -6.559 -22.519 1.00 91.31 140 ASP A N 1
ATOM 1073 C CA . ASP A 1 140 ? 24.150 -6.597 -22.910 1.00 91.31 140 ASP A CA 1
ATOM 1074 C C . ASP A 1 140 ? 25.047 -5.873 -21.885 1.00 91.31 140 ASP A C 1
ATOM 1076 O O . ASP A 1 140 ? 24.586 -5.215 -20.944 1.00 91.31 140 ASP A O 1
ATOM 1080 N N . SER A 1 141 ? 26.367 -6.008 -22.046 1.00 91.94 141 SER A N 1
ATOM 1081 C CA . SER A 1 141 ? 27.336 -5.408 -21.125 1.00 91.94 141 SER A CA 1
ATOM 1082 C C . SER A 1 141 ? 27.298 -3.879 -21.108 1.00 91.94 141 SER A C 1
ATOM 1084 O O . SER A 1 141 ? 27.619 -3.280 -20.084 1.00 91.94 141 SER A O 1
ATOM 1086 N N . VAL A 1 142 ? 26.939 -3.243 -22.227 1.00 93.88 142 VAL A N 1
ATOM 1087 C CA . VAL A 1 142 ? 26.879 -1.779 -22.340 1.00 93.88 142 VAL A CA 1
ATOM 1088 C C . VAL A 1 142 ? 25.681 -1.262 -21.551 1.00 93.88 142 VAL A C 1
ATOM 1090 O O . VAL A 1 142 ? 25.816 -0.339 -20.746 1.00 93.88 142 VAL A O 1
ATOM 1093 N N . GLU A 1 143 ? 24.537 -1.917 -21.709 1.00 90.94 143 GLU A N 1
ATOM 1094 C CA . GLU A 1 143 ? 23.294 -1.570 -21.037 1.00 90.94 143 GLU A CA 1
ATOM 1095 C C . GLU A 1 143 ? 23.380 -1.800 -19.524 1.00 90.94 143 GLU A C 1
ATOM 1097 O O . GLU A 1 143 ? 22.946 -0.958 -18.735 1.00 90.94 143 GLU A O 1
ATOM 1102 N N . CYS A 1 144 ? 24.055 -2.871 -19.093 1.00 91.06 144 CYS A N 1
ATOM 1103 C CA . CYS A 1 144 ? 24.344 -3.105 -17.677 1.00 91.06 144 CYS A CA 1
ATOM 1104 C C . CYS A 1 144 ? 25.163 -1.964 -17.054 1.00 91.06 144 CYS A C 1
ATOM 1106 O O . CYS A 1 144 ? 24.875 -1.525 -15.938 1.00 91.06 144 CYS A O 1
ATOM 1108 N N . VAL A 1 145 ? 26.186 -1.468 -17.762 1.00 94.25 145 VAL A N 1
ATOM 1109 C CA . VAL A 1 145 ? 26.999 -0.334 -17.293 1.00 94.25 145 VAL A CA 1
ATOM 1110 C C . VAL A 1 145 ? 26.158 0.939 -17.229 1.00 94.25 145 VAL A C 1
ATOM 1112 O O . VAL A 1 145 ? 26.232 1.656 -16.231 1.00 94.25 145 VAL A O 1
ATOM 1115 N N . ARG A 1 146 ? 25.323 1.198 -18.243 1.00 94.75 146 ARG A N 1
ATOM 1116 C CA . ARG A 1 146 ? 24.424 2.361 -18.279 1.00 94.75 146 ARG A CA 1
ATOM 1117 C C . ARG A 1 146 ? 23.467 2.371 -17.084 1.00 94.75 146 ARG A C 1
ATOM 1119 O O . ARG A 1 146 ? 23.451 3.346 -16.336 1.00 94.75 146 ARG A O 1
ATOM 1126 N N . LEU A 1 147 ? 22.739 1.276 -16.858 1.00 90.88 147 LEU A N 1
ATOM 1127 C CA . LEU A 1 147 ? 21.782 1.144 -15.751 1.00 90.88 147 LEU A CA 1
ATOM 1128 C C . LEU A 1 147 ? 22.460 1.241 -14.380 1.00 90.88 147 LEU A C 1
ATOM 1130 O O . LEU A 1 147 ? 21.922 1.855 -13.459 1.00 90.88 147 LEU A O 1
ATOM 1134 N N . LYS A 1 148 ? 23.669 0.682 -14.240 1.00 91.56 148 LYS A N 1
ATOM 1135 C CA . LYS A 1 148 ? 24.461 0.821 -13.013 1.00 91.56 148 LYS A CA 1
ATOM 1136 C C . LYS A 1 148 ? 24.813 2.282 -12.733 1.00 91.56 148 LYS A C 1
ATOM 1138 O O . LYS A 1 148 ? 24.639 2.739 -11.606 1.00 91.56 148 LYS A O 1
ATOM 1143 N N . LEU A 1 149 ? 25.279 3.017 -13.744 1.00 94.25 149 LEU A N 1
ATOM 1144 C CA . LEU A 1 149 ? 25.599 4.439 -13.603 1.00 94.25 149 LEU A CA 1
ATOM 1145 C C . LEU A 1 149 ? 24.351 5.265 -13.262 1.00 94.25 149 LEU A C 1
ATOM 1147 O O . LEU A 1 149 ? 24.418 6.132 -12.393 1.00 94.25 149 LEU A O 1
ATOM 1151 N N . GLU A 1 150 ? 23.205 4.976 -13.884 1.00 91.94 150 GLU A N 1
ATOM 1152 C CA . GLU A 1 150 ? 21.928 5.621 -13.543 1.00 91.94 150 GLU A CA 1
ATOM 1153 C C . GLU A 1 150 ? 21.522 5.366 -12.091 1.00 91.94 150 GLU A C 1
ATOM 1155 O O . GLU A 1 150 ? 21.161 6.301 -11.374 1.00 91.94 150 GLU A O 1
ATOM 1160 N N . PHE A 1 151 ? 21.644 4.125 -11.624 1.00 88.12 151 PHE A N 1
ATOM 1161 C CA . PHE A 1 151 ? 21.358 3.768 -10.240 1.00 88.12 151 PHE A CA 1
ATOM 1162 C C . PHE A 1 151 ? 22.299 4.470 -9.248 1.00 88.12 151 PHE A C 1
ATOM 1164 O O . PHE A 1 151 ? 21.850 5.008 -8.234 1.00 88.12 151 PHE A O 1
ATOM 1171 N N . GLU A 1 152 ? 23.600 4.533 -9.544 1.00 91.62 152 GLU A N 1
ATOM 1172 C CA . GLU A 1 152 ? 24.576 5.265 -8.727 1.00 91.62 152 GLU A CA 1
ATOM 1173 C C . GLU A 1 152 ? 24.276 6.773 -8.677 1.00 91.62 152 GLU A C 1
ATOM 1175 O O . GLU A 1 152 ? 24.415 7.401 -7.623 1.00 91.62 152 GLU A O 1
ATOM 1180 N N . LEU A 1 153 ? 23.830 7.366 -9.789 1.00 91.25 153 LEU A N 1
ATOM 1181 C CA . LEU A 1 153 ? 23.383 8.761 -9.836 1.00 91.25 153 LEU A CA 1
ATOM 1182 C C . LEU A 1 153 ? 22.131 8.980 -8.978 1.00 91.25 153 LEU A C 1
ATOM 1184 O O . LEU A 1 153 ? 22.095 9.923 -8.186 1.00 91.25 153 LEU A O 1
ATOM 1188 N N . GLN A 1 154 ? 21.134 8.098 -9.081 1.00 84.69 154 GLN A N 1
ATOM 1189 C CA . GLN A 1 154 ? 19.925 8.159 -8.255 1.00 84.69 154 GLN A CA 1
ATOM 1190 C C . GLN A 1 154 ? 20.249 8.048 -6.763 1.00 84.69 154 GLN A C 1
ATOM 1192 O O . GLN A 1 154 ? 19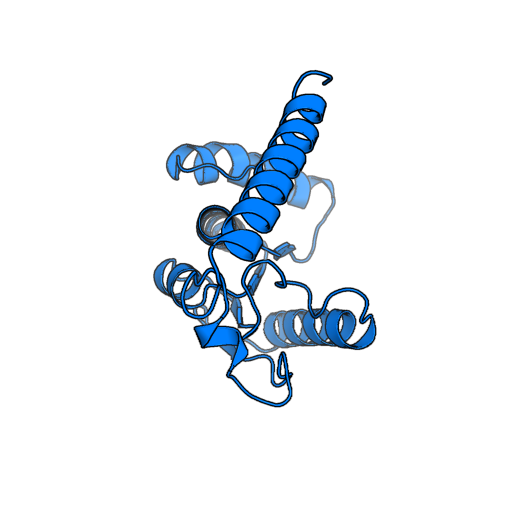.730 8.832 -5.968 1.00 84.69 154 GLN A O 1
ATOM 1197 N N . GLN A 1 155 ? 21.151 7.140 -6.377 1.00 83.31 155 GLN A N 1
ATOM 1198 C CA . GLN A 1 155 ? 21.615 7.042 -4.993 1.00 83.31 155 GLN A CA 1
ATOM 1199 C C . GLN A 1 155 ? 22.273 8.338 -4.525 1.00 83.31 155 GLN A C 1
ATOM 1201 O O . GLN A 1 155 ? 21.916 8.848 -3.465 1.00 83.31 155 GLN A O 1
ATOM 1206 N N . LYS A 1 156 ? 23.195 8.907 -5.313 1.00 87.38 156 LYS A N 1
ATOM 1207 C CA . LYS A 1 156 ? 23.851 10.179 -4.968 1.00 87.38 156 LYS A CA 1
ATOM 1208 C C . LYS A 1 156 ? 22.832 11.298 -4.757 1.00 87.38 156 LYS A C 1
ATOM 1210 O O . LYS A 1 156 ? 22.933 12.017 -3.768 1.00 87.38 156 LYS A O 1
ATOM 1215 N N . LEU A 1 157 ? 21.834 11.418 -5.634 1.00 82.69 157 LEU A N 1
ATOM 1216 C CA . LEU A 1 157 ? 20.752 12.399 -5.493 1.00 82.69 157 LEU A CA 1
ATOM 1217 C C . LEU A 1 157 ? 19.896 12.149 -4.243 1.00 82.69 157 LEU A C 1
ATOM 1219 O O . LEU A 1 157 ? 19.561 13.095 -3.531 1.00 82.69 157 LEU A O 1
ATOM 1223 N N . GLY A 1 158 ? 19.559 10.888 -3.959 1.00 72.12 158 GLY A N 1
ATOM 1224 C CA . GLY A 1 158 ? 18.790 10.500 -2.776 1.00 72.12 158 GLY A CA 1
ATOM 1225 C C . GLY A 1 158 ? 19.528 10.782 -1.464 1.00 72.12 158 GLY A C 1
ATOM 1226 O O . GLY A 1 158 ? 18.957 11.371 -0.548 1.00 72.12 158 GLY A O 1
ATOM 1227 N N . TYR A 1 159 ? 20.813 10.427 -1.377 1.00 63.75 159 TYR A N 1
ATOM 1228 C CA . TYR A 1 159 ? 21.639 10.679 -0.192 1.00 63.75 159 TYR A CA 1
ATOM 1229 C C . TYR A 1 159 ? 22.003 12.157 -0.020 1.00 63.75 159 TYR A C 1
ATOM 1231 O O . TYR A 1 159 ? 22.036 12.636 1.109 1.00 63.75 159 TYR A O 1
ATOM 1239 N N . ALA A 1 160 ? 22.198 12.909 -1.109 1.00 64.50 160 ALA A N 1
ATOM 1240 C CA . ALA A 1 160 ? 22.443 14.351 -1.037 1.00 64.50 160 ALA A CA 1
ATOM 1241 C C . ALA A 1 160 ? 21.262 15.129 -0.429 1.00 64.50 160 ALA A C 1
ATOM 1243 O O . ALA A 1 160 ? 21.470 16.184 0.167 1.00 64.50 160 ALA A O 1
ATOM 1244 N N . LYS A 1 161 ? 20.033 14.609 -0.553 1.00 56.31 161 LYS A N 1
ATOM 1245 C CA . LYS A 1 161 ? 18.842 15.185 0.087 1.00 56.31 161 LYS A CA 1
ATOM 1246 C C . LYS A 1 161 ? 18.704 14.817 1.569 1.00 56.31 161 LYS A C 1
ATOM 1248 O O . LYS A 1 161 ? 18.129 15.600 2.306 1.00 56.31 161 LYS A O 1
ATOM 1253 N N . LYS A 1 162 ? 19.263 13.688 2.025 1.00 54.72 162 LYS A N 1
ATOM 1254 C CA . LYS A 1 162 ? 19.182 13.244 3.434 1.00 54.72 162 LYS A CA 1
ATOM 1255 C C . LYS A 1 162 ? 20.048 14.045 4.417 1.00 54.72 162 LYS A C 1
ATOM 1257 O O . LYS A 1 162 ? 19.866 13.892 5.613 1.00 54.72 162 LYS A O 1
ATOM 1262 N N . GLY A 1 163 ? 21.008 14.838 3.938 1.00 45.41 163 GLY A N 1
ATOM 1263 C CA . GLY A 1 163 ? 21.932 15.604 4.788 1.00 45.41 163 GLY A CA 1
ATOM 1264 C C . GLY A 1 163 ? 21.576 17.083 4.971 1.00 45.41 163 GLY A C 1
ATOM 1265 O O . GLY A 1 163 ? 22.452 17.844 5.374 1.00 45.41 163 GLY A O 1
ATOM 1266 N N . LYS A 1 164 ? 20.365 17.514 4.590 1.00 44.38 164 LYS A N 1
ATOM 1267 C CA . LYS A 1 164 ? 19.945 18.927 4.628 1.00 44.38 164 LYS A CA 1
ATOM 1268 C C . LYS A 1 164 ? 18.744 19.235 5.528 1.00 44.38 164 LYS A C 1
ATOM 1270 O O . LYS A 1 164 ? 18.379 20.406 5.586 1.00 44.38 164 LYS A O 1
ATOM 1275 N N . ASP A 1 165 ? 18.227 18.243 6.245 1.00 37.47 165 ASP A N 1
ATOM 1276 C CA . ASP A 1 165 ? 17.178 18.409 7.256 1.00 37.47 165 ASP A CA 1
ATOM 1277 C C . ASP A 1 165 ? 17.716 18.005 8.634 1.00 37.47 165 ASP A C 1
ATOM 1279 O O . ASP A 1 165 ? 18.372 16.937 8.713 1.00 37.47 165 ASP A O 1
#

Radius of gyration: 17.78 Å; chains: 1; bounding box: 45×32×42 Å

Foldseek 3Di:
DQDLDPPLCCLQVPVLVVVLVVCVVVVPQAEEAFAQDLSVLLSVLSSQVNNVVVPHHYEYQFACCVNNLVSQGFYYEHEVEARRQRQADPPDVVRNVLSVVVRVCRSPPPPTGSDYDYRPDDHDPDPVVVCVRVDPPPDDPVVVVVVVVVVVVVVVVVVVVVPPD

Secondary structure (DSSP, 8-state):
-----S-HHHIIIIIIHHHHHHHHHTT-S-EEE---SHHHHHHHHHHHHHHHHTT--EEEEES-HHHHHHHT-SEEEE--S-TT-TTSSTT-HHHHHHHHHHHHHHHHH--SSSEEEEP---SSSSSTHHHHTT--TT--HHHHHHHHHHHHHHHHHHHHHHT--